Protein AF-A0A7D5MM87-F1 (afdb_monomer_lite)

Foldseek 3Di:
DPDDDDPVNDDPVRVVVVVVVVVVVVVVVVVVDPPDPPPDPDDDPCRVCVVVVNNVVVVVVVVVD

Radius of gyration: 17.73 Å; chains: 1; bounding box: 36×33×42 Å

pLDDT: mean 71.41, std 11.03, range [47.53, 91.06]

Sequence (65 aa):
MDKIKALTDFSPRDIEKFDEMHRILTAYNASLGSKNELPLPEYTDEEMAEYSGYRELLLDMKLGE

Secondary structure (DSSP, 8-state):
-PPPPPGGGS-HHHHHHHHHHHHHHHHHHHHT-STT-PPPP---HHHHHHHHT-HHHHHHHHH--

Structure (mmCIF, N/CA/C/O backbone):
data_AF-A0A7D5MM87-F1
#
_entry.id   AF-A0A7D5MM87-F1
#
loop_
_atom_site.group_PDB
_atom_site.id
_atom_site.type_symbol
_atom_site.label_atom_id
_atom_site.label_alt_id
_atom_site.label_comp_id
_atom_site.label_asym_id
_atom_site.label_entity_id
_atom_site.label_seq_id
_atom_site.pdbx_PDB_ins_code
_atom_site.Cartn_x
_atom_site.Cartn_y
_atom_site.Cartn_z
_atom_site.occupancy
_atom_site.B_iso_or_equiv
_atom_site.auth_seq_id
_atom_site.auth_comp_id
_atom_site.auth_asym_id
_atom_site.auth_atom_id
_atom_site.pdbx_PDB_model_num
ATOM 1 N N . MET A 1 1 ? -2.314 -1.573 -25.046 1.00 47.53 1 MET A N 1
ATOM 2 C CA . MET A 1 1 ? -2.137 -2.335 -23.796 1.00 47.53 1 MET A CA 1
ATOM 3 C C . MET A 1 1 ? -0.697 -2.165 -23.385 1.00 47.53 1 MET A C 1
ATOM 5 O O . MET A 1 1 ? 0.178 -2.723 -24.041 1.00 47.53 1 MET A O 1
ATOM 9 N N . ASP A 1 2 ? -0.452 -1.326 -22.384 1.00 58.44 2 ASP A N 1
ATOM 10 C CA . ASP A 1 2 ? 0.883 -1.216 -21.809 1.00 58.44 2 ASP A CA 1
ATOM 11 C C . ASP A 1 2 ? 1.231 -2.555 -21.161 1.00 58.44 2 ASP A C 1
ATOM 13 O O . ASP A 1 2 ? 0.429 -3.135 -20.429 1.00 58.44 2 ASP A O 1
ATOM 17 N N . LYS A 1 3 ? 2.397 -3.100 -21.510 1.00 69.62 3 LYS A N 1
ATOM 18 C CA . LYS A 1 3 ? 2.872 -4.354 -20.927 1.00 69.62 3 LYS A CA 1
ATOM 19 C C . LYS A 1 3 ? 3.110 -4.123 -19.437 1.00 69.62 3 LYS A C 1
ATOM 21 O O . LYS A 1 3 ? 3.917 -3.268 -19.075 1.00 69.62 3 LYS A O 1
ATOM 26 N N . ILE A 1 4 ? 2.416 -4.887 -18.596 1.00 73.81 4 ILE A N 1
ATOM 27 C CA . ILE A 1 4 ? 2.671 -4.937 -17.154 1.00 73.81 4 ILE A CA 1
ATOM 28 C C . ILE A 1 4 ? 4.134 -5.345 -16.968 1.00 73.81 4 ILE A C 1
ATOM 30 O O . ILE A 1 4 ? 4.556 -6.383 -17.480 1.00 73.81 4 ILE A O 1
ATOM 34 N N . LYS A 1 5 ? 4.908 -4.499 -16.287 1.00 71.69 5 LYS A N 1
ATOM 35 C CA . LYS A 1 5 ? 6.318 -4.766 -16.001 1.00 71.69 5 LYS A CA 1
ATOM 36 C C . LYS A 1 5 ? 6.437 -5.826 -14.913 1.00 71.69 5 LYS A C 1
ATOM 38 O O . LYS A 1 5 ? 5.787 -5.721 -13.873 1.00 71.69 5 LYS A O 1
ATOM 43 N N . ALA A 1 6 ? 7.281 -6.820 -15.147 1.00 76.12 6 ALA A N 1
ATOM 44 C CA . ALA A 1 6 ? 7.682 -7.792 -14.144 1.00 76.12 6 ALA A CA 1
ATOM 45 C C . ALA A 1 6 ? 8.779 -7.208 -13.241 1.00 76.12 6 ALA A C 1
ATOM 47 O O . ALA A 1 6 ? 9.483 -6.273 -13.616 1.00 76.12 6 ALA A O 1
ATOM 48 N N . LEU A 1 7 ? 8.977 -7.794 -12.056 1.00 64.88 7 LEU A N 1
ATOM 49 C CA . LEU A 1 7 ? 10.030 -7.372 -11.118 1.00 64.88 7 LEU A CA 1
ATOM 50 C C . LEU A 1 7 ? 11.441 -7.416 -11.735 1.00 64.88 7 LEU A C 1
ATOM 52 O O . LEU A 1 7 ? 12.307 -6.636 -11.358 1.00 64.88 7 LEU A O 1
ATOM 56 N N . THR A 1 8 ? 11.657 -8.286 -12.724 1.00 77.25 8 THR A N 1
ATOM 57 C CA . THR A 1 8 ? 12.912 -8.403 -13.481 1.00 77.25 8 THR A CA 1
ATOM 58 C C . THR A 1 8 ? 13.171 -7.243 -14.442 1.00 77.25 8 THR A C 1
ATOM 60 O O . THR A 1 8 ? 14.287 -7.111 -14.936 1.00 77.25 8 THR A O 1
ATOM 63 N N . ASP A 1 9 ? 12.162 -6.416 -14.724 1.00 83.75 9 ASP A N 1
ATOM 64 C CA . ASP A 1 9 ? 12.265 -5.288 -15.658 1.00 83.75 9 ASP A CA 1
ATOM 65 C C . ASP A 1 9 ? 12.794 -4.011 -14.986 1.00 83.75 9 ASP A C 1
ATOM 67 O O . ASP A 1 9 ? 12.984 -2.988 -15.652 1.00 83.75 9 ASP A O 1
ATOM 71 N N . PHE A 1 10 ? 13.011 -4.046 -13.669 1.00 82.31 10 PHE A N 1
ATOM 72 C CA . PHE A 1 10 ? 13.518 -2.920 -12.894 1.00 82.31 10 PHE A CA 1
ATOM 73 C C . PHE A 1 10 ? 15.025 -3.036 -12.707 1.00 82.31 10 PHE A C 1
ATOM 75 O O . PHE A 1 10 ? 15.562 -4.103 -12.402 1.00 82.31 10 PHE A O 1
ATOM 82 N N . SER A 1 11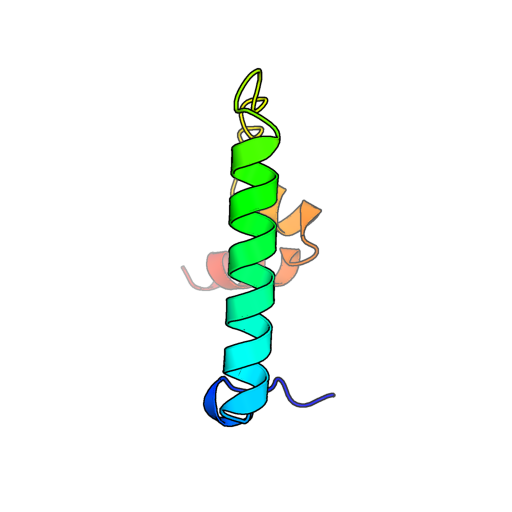 ? 15.727 -1.918 -12.889 1.00 91.06 11 SER A N 1
ATOM 83 C CA . SER A 1 11 ? 17.162 -1.895 -12.640 1.00 91.06 11 SER A CA 1
ATOM 84 C C . SER A 1 11 ? 17.444 -1.962 -11.132 1.00 91.06 11 SER A C 1
ATOM 86 O O . SER A 1 11 ? 16.609 -1.526 -10.334 1.00 91.06 11 SER A O 1
ATOM 88 N N . PRO A 1 12 ? 18.641 -2.410 -10.711 1.00 87.75 12 PRO A N 1
ATOM 89 C CA . PRO A 1 12 ? 19.039 -2.364 -9.301 1.00 87.75 12 PRO A CA 1
ATOM 90 C C . PRO A 1 12 ? 18.863 -0.974 -8.672 1.00 87.75 12 PRO A C 1
ATOM 92 O O . PRO A 1 12 ? 18.429 -0.854 -7.535 1.00 87.75 12 PRO A O 1
ATOM 95 N N . ARG A 1 13 ? 19.098 0.090 -9.452 1.00 88.19 13 ARG A N 1
ATOM 96 C CA . ARG A 1 13 ? 18.915 1.480 -9.018 1.00 88.19 13 ARG A CA 1
ATOM 97 C C . ARG A 1 13 ? 17.447 1.855 -8.789 1.00 88.19 13 ARG A C 1
ATOM 99 O O . ARG A 1 13 ? 17.160 2.715 -7.960 1.00 88.19 13 ARG A O 1
ATOM 106 N N . ASP A 1 14 ? 16.523 1.268 -9.544 1.00 82.38 14 ASP A N 1
ATOM 107 C CA . ASP A 1 14 ? 15.088 1.499 -9.352 1.00 82.38 14 ASP A CA 1
ATOM 108 C C . ASP A 1 14 ? 14.589 0.789 -8.092 1.00 82.38 14 ASP A C 1
ATOM 110 O O . ASP A 1 14 ? 13.790 1.355 -7.349 1.00 82.38 14 ASP A O 1
ATOM 114 N N . ILE A 1 15 ? 15.127 -0.403 -7.817 1.00 82.94 15 ILE A N 1
ATOM 115 C CA . ILE A 1 15 ? 14.871 -1.154 -6.583 1.00 82.94 15 ILE A CA 1
ATOM 116 C C . ILE A 1 15 ? 15.401 -0.372 -5.374 1.00 82.94 15 ILE A C 1
ATOM 118 O O . ILE A 1 15 ? 14.651 -0.127 -4.437 1.00 82.94 15 ILE A O 1
ATOM 122 N N . GLU A 1 16 ? 16.638 0.130 -5.430 1.00 86.25 16 GLU A N 1
ATOM 123 C CA . GLU A 1 16 ? 17.219 0.953 -4.356 1.00 86.25 16 GLU A CA 1
ATOM 124 C C . GLU A 1 16 ? 16.378 2.201 -4.047 1.00 86.25 16 GLU A C 1
ATOM 126 O O . GLU A 1 16 ? 16.157 2.536 -2.884 1.00 86.25 16 GLU A O 1
ATOM 131 N N . LYS A 1 17 ? 15.870 2.884 -5.081 1.00 86.50 17 LYS A N 1
ATOM 132 C CA . LYS A 1 17 ? 14.975 4.038 -4.903 1.00 86.50 17 LYS A CA 1
ATOM 133 C C . LYS A 1 17 ? 13.645 3.647 -4.269 1.00 86.50 17 LYS A C 1
ATOM 135 O O . LYS A 1 17 ? 13.120 4.400 -3.448 1.00 86.50 17 LYS A O 1
ATOM 140 N N . PHE A 1 18 ? 13.085 2.507 -4.666 1.00 87.25 18 PHE A N 1
ATOM 141 C CA . PHE A 1 18 ? 11.859 1.988 -4.073 1.00 87.25 18 PHE A CA 1
ATOM 142 C C . PHE A 1 18 ? 12.065 1.668 -2.588 1.00 87.25 18 PHE A C 1
ATOM 144 O O . PHE A 1 18 ? 11.273 2.110 -1.756 1.00 87.25 18 PHE A O 1
ATOM 151 N N . ASP A 1 19 ? 13.163 0.997 -2.246 1.00 84.69 19 ASP A N 1
ATOM 152 C CA . ASP A 1 19 ? 13.519 0.661 -0.866 1.00 84.69 19 ASP A CA 1
ATOM 153 C C . ASP A 1 19 ? 13.744 1.918 -0.015 1.00 84.69 19 ASP A C 1
ATOM 155 O O . ASP A 1 19 ? 13.281 2.002 1.128 1.00 84.69 19 ASP A O 1
ATOM 159 N N . GLU A 1 20 ? 14.401 2.938 -0.575 1.00 87.44 20 GLU A N 1
ATOM 160 C CA . GLU A 1 20 ? 14.593 4.231 0.083 1.00 87.44 20 GLU A CA 1
ATOM 161 C C . GLU A 1 20 ? 13.253 4.920 0.373 1.00 87.44 20 GLU A C 1
ATOM 163 O O . GLU A 1 20 ? 13.002 5.340 1.509 1.00 87.44 20 GLU A O 1
ATOM 168 N N . MET A 1 21 ? 12.365 4.988 -0.623 1.00 86.31 21 MET A N 1
ATOM 169 C CA . MET A 1 21 ? 11.020 5.53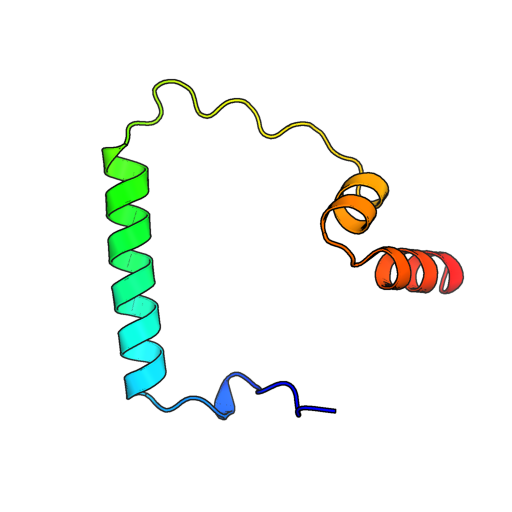5 -0.451 1.00 86.31 21 MET A CA 1
ATOM 170 C C . MET A 1 21 ? 10.223 4.761 0.600 1.00 86.31 21 MET A C 1
ATOM 172 O O . MET A 1 21 ? 9.615 5.369 1.483 1.00 86.31 21 MET A O 1
ATOM 176 N N . HIS A 1 22 ? 10.252 3.430 0.543 1.00 86.38 22 HIS A N 1
ATOM 177 C CA . HIS A 1 22 ? 9.555 2.567 1.490 1.00 86.38 22 HIS A CA 1
ATOM 178 C C . HIS A 1 22 ? 10.049 2.792 2.925 1.00 86.38 22 HIS A C 1
ATOM 180 O O . HIS A 1 22 ? 9.249 2.903 3.860 1.00 86.38 22 HIS A O 1
ATOM 186 N N . ARG A 1 23 ? 11.366 2.939 3.114 1.00 87.25 23 ARG A N 1
ATOM 187 C CA . ARG A 1 23 ? 11.966 3.253 4.417 1.00 87.25 23 ARG A CA 1
ATOM 188 C C . ARG A 1 23 ? 11.486 4.599 4.959 1.00 87.25 23 ARG A C 1
ATOM 190 O O . ARG A 1 23 ? 11.153 4.688 6.140 1.00 87.25 23 ARG A O 1
ATOM 197 N N . ILE A 1 24 ? 11.442 5.633 4.118 1.00 85.31 24 ILE A N 1
ATOM 198 C CA . ILE A 1 24 ? 10.977 6.973 4.508 1.00 85.31 24 ILE A CA 1
ATOM 199 C C . ILE A 1 24 ? 9.496 6.938 4.894 1.00 85.31 24 ILE A C 1
ATOM 201 O O . ILE A 1 24 ? 9.140 7.465 5.944 1.00 85.31 24 ILE A O 1
ATOM 205 N N . LEU A 1 25 ? 8.649 6.280 4.098 1.00 79.94 25 LEU A N 1
ATOM 206 C CA . LEU A 1 25 ? 7.218 6.140 4.388 1.00 79.94 25 LEU A CA 1
ATOM 207 C C . LEU A 1 25 ? 6.970 5.360 5.681 1.00 79.94 25 LEU A C 1
ATOM 209 O O . LEU A 1 25 ? 6.143 5.762 6.492 1.00 79.94 25 LEU A O 1
ATOM 213 N N . THR A 1 26 ? 7.731 4.292 5.918 1.00 79.31 26 THR A N 1
ATOM 214 C CA . THR A 1 26 ? 7.647 3.508 7.159 1.00 79.31 26 THR A CA 1
ATOM 215 C C . THR A 1 26 ? 8.038 4.352 8.370 1.00 79.31 26 THR A C 1
ATOM 217 O O . THR A 1 26 ? 7.329 4.362 9.374 1.00 79.31 26 THR A O 1
ATOM 220 N N . ALA A 1 27 ? 9.141 5.101 8.277 1.00 79.81 27 ALA A N 1
ATOM 221 C CA . ALA A 1 27 ? 9.576 6.003 9.340 1.00 79.81 27 ALA A CA 1
ATOM 222 C C . ALA A 1 27 ? 8.562 7.132 9.579 1.00 79.81 27 ALA A C 1
ATOM 224 O O . ALA A 1 27 ? 8.287 7.474 10.727 1.00 79.81 27 ALA A O 1
ATOM 225 N N . TYR A 1 28 ? 7.972 7.674 8.512 1.00 75.94 28 TYR A N 1
ATOM 226 C CA . TYR A 1 28 ? 6.923 8.684 8.584 1.00 75.94 28 TYR A CA 1
ATOM 227 C C . TYR A 1 28 ? 5.666 8.141 9.278 1.00 75.94 28 TYR A C 1
ATOM 229 O O . TYR A 1 28 ? 5.232 8.728 10.266 1.00 75.94 28 TYR A O 1
ATOM 237 N N . ASN A 1 29 ? 5.155 6.981 8.860 1.00 74.81 29 ASN A N 1
ATOM 238 C CA . ASN A 1 29 ? 4.000 6.324 9.482 1.00 74.81 29 ASN A CA 1
ATOM 239 C C . ASN A 1 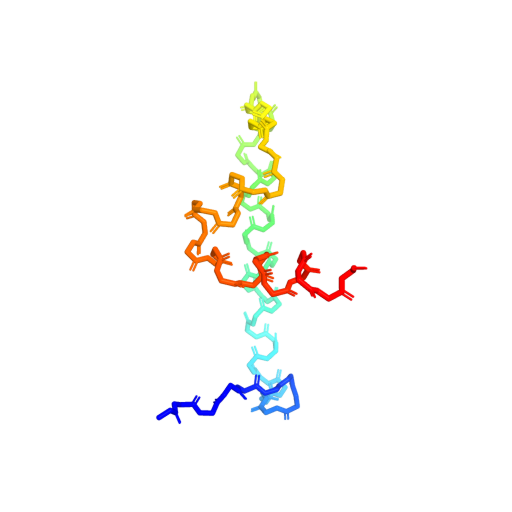29 ? 4.255 5.984 10.957 1.00 74.81 29 ASN A C 1
ATOM 241 O O . ASN A 1 29 ? 3.410 6.247 11.807 1.00 74.81 29 ASN A O 1
ATOM 245 N N . ALA A 1 30 ? 5.450 5.486 11.290 1.00 74.62 30 ALA A N 1
ATOM 246 C CA . ALA A 1 30 ? 5.844 5.245 12.676 1.00 74.62 30 ALA A CA 1
ATOM 247 C C . ALA A 1 30 ? 5.925 6.549 13.495 1.00 74.62 30 ALA A C 1
ATOM 249 O O . ALA A 1 30 ? 5.532 6.575 14.662 1.00 74.62 30 ALA A O 1
ATOM 250 N N . SER A 1 31 ? 6.405 7.643 12.888 1.00 73.69 31 SER A N 1
ATOM 251 C CA . SER A 1 31 ? 6.506 8.963 13.530 1.00 73.69 31 SER A CA 1
ATOM 252 C C . SER A 1 31 ? 5.162 9.667 13.711 1.00 73.69 31 SER A C 1
ATOM 254 O O . SER A 1 31 ? 5.012 10.457 14.642 1.00 73.69 31 SER A O 1
ATOM 256 N N . LEU A 1 32 ? 4.176 9.363 12.858 1.00 68.38 32 LEU A N 1
ATOM 257 C CA . LEU A 1 32 ? 2.815 9.881 12.977 1.00 68.38 32 LEU A CA 1
ATOM 258 C C . LEU A 1 32 ? 2.105 9.374 14.235 1.00 68.38 32 LEU A C 1
ATOM 260 O O . LEU A 1 32 ? 1.135 9.994 14.666 1.00 68.38 3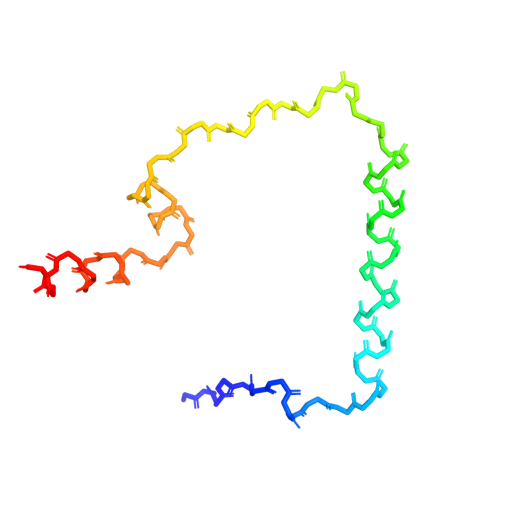2 LEU A O 1
ATOM 264 N N . GLY A 1 33 ? 2.637 8.328 14.872 1.00 55.88 33 GLY A N 1
ATOM 265 C CA . GLY A 1 33 ? 2.141 7.815 16.134 1.00 55.88 33 GLY A CA 1
ATOM 266 C C . GLY A 1 33 ? 0.797 7.117 15.957 1.00 55.88 33 GLY A C 1
ATOM 267 O O . GLY A 1 33 ? -0.193 7.699 15.524 1.00 55.88 33 GLY A O 1
ATOM 268 N N . SER A 1 34 ? 0.740 5.867 16.393 1.00 62.47 34 SER A N 1
ATOM 269 C CA . SER A 1 34 ? -0.441 5.001 16.482 1.00 62.47 34 SER A CA 1
ATOM 270 C C . SER A 1 34 ? -1.546 5.511 17.425 1.00 62.47 34 SER A C 1
ATOM 272 O O . SER A 1 34 ? -2.259 4.723 18.042 1.00 62.47 34 SER A O 1
ATOM 274 N N . LYS A 1 35 ? -1.715 6.827 17.603 1.00 53.81 35 LYS A N 1
ATOM 275 C CA . LYS A 1 35 ? -2.625 7.353 18.623 1.00 53.81 35 LYS A CA 1
ATOM 276 C C . LYS A 1 35 ? -4.098 7.132 18.326 1.00 53.81 35 LYS A C 1
ATOM 278 O O . LYS A 1 35 ? -4.861 7.309 19.260 1.00 53.81 35 LYS A O 1
ATOM 283 N N . ASN A 1 36 ? -4.458 6.756 17.099 1.00 56.94 36 ASN A N 1
ATOM 284 C CA . ASN A 1 36 ? -5.720 6.137 16.696 1.00 56.94 36 ASN A CA 1
ATOM 285 C C . ASN A 1 36 ? -5.549 5.715 15.228 1.00 56.94 36 ASN A C 1
ATOM 287 O O . ASN A 1 36 ? -6.033 6.413 14.337 1.00 56.94 36 ASN A O 1
ATOM 291 N N . GLU A 1 37 ? -4.834 4.621 14.943 1.00 57.41 37 GLU A N 1
ATOM 292 C CA . GLU A 1 37 ? -5.157 3.912 13.699 1.00 57.41 37 GLU A CA 1
ATOM 293 C C . GLU A 1 37 ? -6.620 3.512 13.865 1.00 57.41 37 GLU A C 1
ATOM 295 O O . GLU A 1 37 ? -6.948 2.644 14.674 1.00 57.41 37 GLU A O 1
ATOM 300 N N . LEU A 1 38 ? -7.518 4.273 13.226 1.00 57.88 38 LEU A N 1
ATOM 301 C CA . LEU A 1 38 ? -8.917 3.893 13.157 1.00 57.88 38 LEU A CA 1
ATOM 302 C C . LEU A 1 38 ? -8.911 2.455 12.648 1.00 57.88 38 LEU A C 1
ATOM 304 O O . LEU A 1 38 ? -8.182 2.190 11.684 1.00 57.88 38 LEU A O 1
ATOM 308 N N . PRO A 1 39 ? -9.637 1.534 13.304 1.00 61.91 39 PRO A N 1
ATOM 309 C CA . PRO A 1 39 ? -9.714 0.175 12.808 1.00 61.91 39 PRO A CA 1
ATOM 310 C C . PRO A 1 39 ? -10.053 0.266 11.327 1.00 61.91 39 PRO A C 1
ATOM 312 O O . PRO A 1 39 ? -10.963 1.014 10.945 1.00 61.91 39 PRO A O 1
ATOM 315 N N . LEU A 1 40 ? -9.255 -0.415 10.500 1.00 60.44 40 LEU A N 1
ATOM 316 C CA . LEU A 1 40 ? -9.610 -0.557 9.099 1.00 60.44 40 LEU A CA 1
ATOM 317 C C . LEU A 1 40 ? -11.053 -1.070 9.088 1.00 60.44 40 LEU A C 1
ATOM 319 O O . LEU A 1 40 ? -11.350 -2.001 9.844 1.00 60.44 40 LEU A O 1
ATOM 323 N N . PRO A 1 41 ? -11.963 -0.430 8.336 1.00 65.81 41 PRO A N 1
ATOM 324 C CA . PRO A 1 41 ? -13.328 -0.910 8.273 1.00 65.81 41 PRO A CA 1
ATOM 325 C C . PRO A 1 41 ? -13.290 -2.374 7.846 1.00 65.81 41 PRO A C 1
ATOM 327 O O . PRO A 1 41 ? -12.517 -2.739 6.956 1.00 65.81 41 PRO A O 1
ATOM 330 N N . GLU A 1 42 ? -14.075 -3.213 8.513 1.00 76.19 42 GLU A N 1
ATOM 331 C CA . GLU A 1 42 ? -14.245 -4.588 8.068 1.00 76.19 42 GLU A CA 1
ATOM 332 C C . GLU A 1 42 ? -15.003 -4.537 6.744 1.00 76.19 42 GLU A C 1
ATOM 334 O O . GLU A 1 42 ? -16.203 -4.275 6.714 1.00 76.19 42 GLU A O 1
ATOM 339 N N . TYR A 1 43 ? -14.266 -4.710 5.652 1.00 75.25 43 TYR A N 1
ATOM 340 C CA . TYR A 1 43 ? -14.823 -4.893 4.326 1.00 75.25 43 TYR A CA 1
ATOM 341 C C . TYR A 1 43 ? -14.760 -6.375 3.985 1.00 75.25 43 TYR A C 1
ATOM 343 O O . TYR A 1 43 ? -13.737 -7.032 4.192 1.00 75.25 43 TYR A O 1
ATOM 351 N N . THR A 1 44 ? -15.851 -6.890 3.438 1.00 78.62 44 THR A N 1
ATOM 352 C CA . THR A 1 44 ? -15.855 -8.174 2.740 1.00 78.62 44 THR A CA 1
ATOM 353 C C . THR A 1 44 ? -14.955 -8.104 1.507 1.00 78.62 44 THR A C 1
ATOM 355 O O . THR A 1 44 ? -14.668 -7.018 0.988 1.00 78.62 44 THR A O 1
ATOM 358 N N . ASP A 1 45 ? -14.516 -9.262 1.009 1.00 73.25 45 ASP A N 1
ATOM 359 C CA . ASP A 1 45 ? -13.733 -9.319 -0.227 1.00 73.25 45 ASP A CA 1
ATOM 360 C C . ASP A 1 45 ? -14.484 -8.598 -1.360 1.00 73.25 45 ASP A C 1
ATOM 362 O O . ASP A 1 45 ? -13.887 -7.796 -2.085 1.00 73.25 45 ASP A O 1
ATOM 366 N N . GLU A 1 46 ? -15.809 -8.783 -1.457 1.00 71.31 46 GLU A N 1
ATOM 367 C CA . GLU A 1 46 ? -16.648 -8.109 -2.453 1.00 71.31 46 GLU A CA 1
ATOM 368 C C . GLU A 1 46 ? -16.592 -6.584 -2.357 1.00 71.31 46 GLU A C 1
ATOM 370 O O . GLU A 1 46 ? -16.397 -5.913 -3.374 1.00 71.31 46 GLU A O 1
ATOM 375 N N . GLU A 1 47 ? -16.725 -6.034 -1.151 1.00 71.94 47 GLU A N 1
ATOM 376 C CA . GLU A 1 47 ? -16.653 -4.590 -0.921 1.00 71.94 47 GLU A CA 1
ATOM 377 C C . GLU A 1 47 ? -15.265 -4.051 -1.279 1.00 71.94 47 GLU A C 1
ATOM 379 O O . GLU A 1 47 ? -15.155 -3.038 -1.974 1.00 71.94 47 GLU A O 1
ATO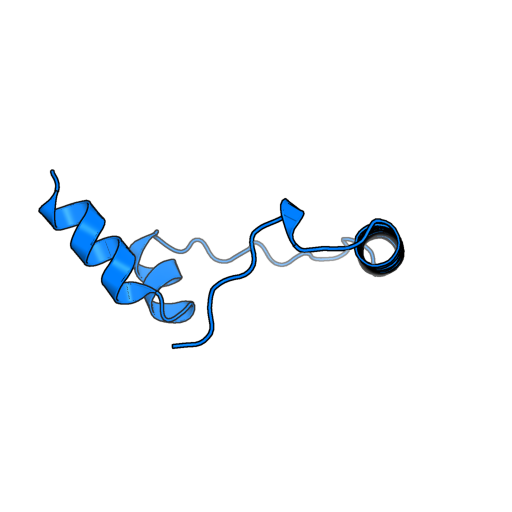M 384 N N . MET A 1 48 ? -14.196 -4.757 -0.900 1.00 76.56 48 MET A N 1
ATOM 385 C CA . MET A 1 48 ? -12.828 -4.378 -1.267 1.00 76.56 48 MET A CA 1
ATOM 386 C C . MET A 1 48 ? -12.619 -4.341 -2.781 1.00 76.56 48 MET A C 1
ATOM 388 O O . MET A 1 48 ? -11.981 -3.413 -3.289 1.00 76.56 48 MET A O 1
ATOM 392 N N . ALA A 1 49 ? -13.151 -5.306 -3.532 1.00 72.31 49 ALA A N 1
ATOM 393 C CA . ALA A 1 49 ? -13.031 -5.306 -4.990 1.00 72.31 49 ALA A CA 1
ATOM 394 C C . ALA A 1 49 ? -13.875 -4.217 -5.661 1.00 72.31 49 ALA A C 1
ATOM 396 O O . ALA A 1 49 ? -13.439 -3.639 -6.659 1.00 72.31 49 ALA A O 1
ATOM 397 N N . GLU A 1 50 ? -15.059 -3.909 -5.125 1.00 70.56 50 GLU A N 1
ATOM 398 C CA . GLU A 1 50 ? -15.877 -2.794 -5.610 1.00 70.56 50 GLU A CA 1
ATOM 399 C C . GLU A 1 50 ? -15.178 -1.446 -5.382 1.00 70.56 50 GLU A C 1
ATOM 401 O O . GLU A 1 50 ? -15.091 -0.642 -6.313 1.00 70.56 50 GLU A O 1
ATOM 406 N N . TYR A 1 51 ? -14.606 -1.217 -4.195 1.00 68.56 51 TYR A N 1
ATOM 407 C CA . TYR A 1 51 ? -13.895 0.026 -3.873 1.00 68.56 51 TYR A CA 1
ATOM 408 C C . TYR A 1 51 ? -12.565 0.188 -4.614 1.00 68.56 51 TYR A C 1
ATOM 410 O O . TYR A 1 51 ? -12.174 1.307 -4.945 1.00 68.56 51 TYR A O 1
ATOM 418 N N . SER A 1 52 ? -11.863 -0.911 -4.886 1.00 66.38 52 SER A N 1
ATOM 419 C CA . SER A 1 52 ? -10.563 -0.895 -5.570 1.00 66.38 52 SER A CA 1
ATOM 420 C C . SER A 1 52 ? -10.661 -0.907 -7.101 1.00 66.38 52 SER A C 1
ATOM 422 O O . SER A 1 52 ? -9.637 -0.819 -7.777 1.00 66.38 52 SER A O 1
ATOM 424 N N . GLY A 1 53 ? -11.875 -0.992 -7.660 1.00 65.00 53 GLY A N 1
ATOM 425 C CA . GLY A 1 53 ? -12.106 -1.068 -9.107 1.00 65.00 53 GLY A CA 1
ATOM 426 C C . GLY A 1 53 ? -11.793 -2.438 -9.724 1.00 65.00 53 GLY A C 1
ATOM 427 O O . GLY A 1 53 ? -11.836 -2.577 -10.943 1.00 65.00 53 GLY A O 1
ATOM 428 N N . TYR A 1 54 ? -11.516 -3.455 -8.903 1.00 67.00 54 TYR A N 1
ATOM 429 C CA . TYR A 1 54 ? -11.183 -4.826 -9.315 1.00 67.00 54 TYR A CA 1
ATOM 430 C C . TYR A 1 54 ? -12.378 -5.791 -9.269 1.00 67.00 54 TYR A C 1
ATOM 432 O O . TYR A 1 54 ? -12.198 -7.006 -9.210 1.00 67.00 54 TYR A O 1
ATOM 440 N N . ARG A 1 55 ? -13.611 -5.273 -9.324 1.00 60.56 55 ARG A N 1
ATOM 441 C CA . ARG A 1 55 ? -14.861 -6.054 -9.274 1.00 60.56 55 ARG A CA 1
ATOM 442 C C . ARG A 1 55 ? -14.868 -7.278 -10.203 1.00 60.56 55 ARG A C 1
ATOM 444 O O . ARG A 1 55 ? -15.385 -8.323 -9.822 1.00 60.56 55 ARG A O 1
ATOM 451 N N . GLU A 1 56 ? -14.293 -7.162 -11.400 1.00 60.56 56 GLU A N 1
ATOM 452 C CA . GLU A 1 56 ? -14.261 -8.254 -12.383 1.00 60.56 56 GLU A CA 1
ATOM 453 C C . GLU A 1 56 ? -13.383 -9.441 -11.945 1.00 60.56 56 GLU A C 1
ATOM 455 O O . GLU A 1 56 ? -13.749 -10.581 -12.211 1.00 60.56 56 GLU A O 1
ATOM 460 N N . LEU A 1 57 ? -12.302 -9.212 -11.185 1.00 60.34 57 LEU A N 1
ATOM 461 C CA . LEU A 1 57 ? -11.429 -10.292 -10.697 1.00 60.34 57 LEU A CA 1
ATOM 462 C C . LEU A 1 57 ? -12.131 -11.198 -9.676 1.00 60.34 57 LEU A C 1
ATOM 464 O O . LEU A 1 57 ? -11.922 -12.409 -9.685 1.00 60.34 57 LEU A O 1
ATOM 468 N N . LEU A 1 58 ? -12.986 -10.639 -8.814 1.00 62.06 58 LEU A N 1
ATOM 469 C CA . LEU A 1 58 ? -13.766 -11.446 -7.869 1.00 62.06 58 LEU A CA 1
ATOM 470 C C . LEU A 1 58 ? -14.886 -12.234 -8.536 1.00 62.06 58 LEU A C 1
ATOM 472 O O . LEU A 1 58 ? -15.190 -13.347 -8.111 1.00 62.06 58 LEU A O 1
ATOM 476 N N . LEU A 1 59 ? -15.514 -11.661 -9.564 1.00 59.97 59 LEU A N 1
ATOM 477 C CA . LEU A 1 59 ? -16.541 -12.362 -10.329 1.00 59.97 59 LEU A CA 1
ATOM 478 C C . LEU A 1 59 ? -15.944 -13.571 -11.058 1.00 59.97 59 LEU A C 1
ATOM 480 O O . LEU A 1 59 ? -16.535 -14.647 -11.002 1.00 59.97 59 LEU A O 1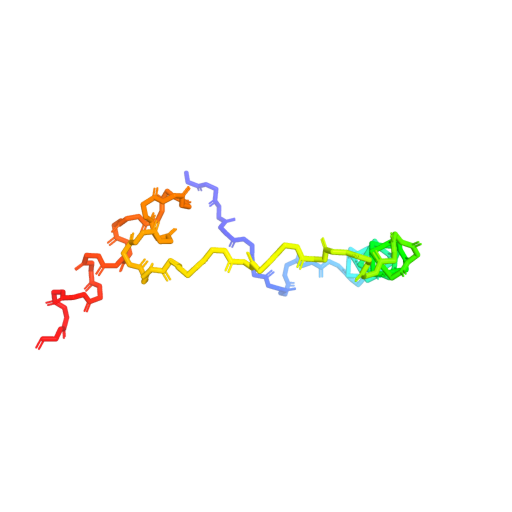
ATOM 484 N N . ASP A 1 60 ? -14.755 -13.425 -11.645 1.00 61.44 60 ASP A N 1
ATOM 485 C CA . ASP A 1 60 ? -14.033 -14.537 -12.274 1.00 61.44 60 ASP A CA 1
ATOM 486 C C . ASP A 1 60 ? -13.624 -15.619 -11.262 1.00 61.44 60 ASP A C 1
ATOM 488 O O . ASP A 1 60 ? -13.771 -16.807 -11.551 1.00 61.44 60 ASP A O 1
ATOM 492 N N . MET A 1 61 ? -13.179 -15.246 -10.054 1.00 61.41 61 MET A N 1
ATOM 493 C CA . MET A 1 61 ? -12.873 -16.222 -8.995 1.00 61.41 61 MET A CA 1
ATOM 494 C C . MET A 1 61 ? -14.105 -17.024 -8.560 1.00 61.41 61 MET A C 1
ATOM 496 O O . MET A 1 61 ? -14.007 -18.233 -8.382 1.00 61.41 61 MET A O 1
ATOM 500 N N . LYS A 1 62 ? -15.272 -16.379 -8.435 1.00 60.25 62 LYS A N 1
ATOM 501 C CA . LYS A 1 62 ? -16.525 -17.046 -8.036 1.00 60.25 62 LYS A CA 1
ATOM 502 C C . LYS A 1 62 ? -17.139 -17.934 -9.114 1.00 60.25 62 LYS A C 1
ATOM 504 O O . LYS A 1 62 ? -17.925 -18.813 -8.789 1.00 60.25 62 LYS A O 1
ATOM 509 N N . LEU A 1 63 ? -16.844 -17.678 -10.385 1.00 58.06 63 LEU A N 1
ATOM 510 C CA . LEU A 1 63 ? -17.324 -18.492 -11.507 1.00 58.06 63 LEU A CA 1
ATOM 511 C C . LEU A 1 63 ? -16.414 -19.698 -11.796 1.00 58.06 63 LEU A C 1
ATOM 513 O O . LEU A 1 63 ? -16.782 -20.554 -12.600 1.00 58.06 63 LEU A O 1
ATOM 517 N N . GLY A 1 64 ? -15.228 -19.740 -11.181 1.00 57.59 64 GLY A N 1
ATOM 518 C CA . GLY A 1 64 ? -14.275 -20.845 -11.276 1.00 57.59 64 GLY A CA 1
ATOM 519 C C . GLY A 1 64 ? -14.435 -21.938 -10.210 1.00 57.59 64 GLY A C 1
ATOM 520 O O . GLY A 1 64 ? -13.746 -22.954 -10.316 1.00 57.59 64 GLY A O 1
ATOM 521 N N . GLU A 1 65 ? -15.308 -21.737 -9.216 1.00 52.22 65 GLU A N 1
ATOM 522 C CA . GLU A 1 65 ? -15.729 -22.729 -8.205 1.00 52.22 65 GLU A CA 1
ATOM 523 C C . GLU A 1 65 ? -17.043 -23.422 -8.601 1.00 52.22 65 GLU A C 1
ATOM 525 O O . GLU A 1 65 ? -17.154 -24.646 -8.347 1.00 52.22 65 GLU A O 1
#